Protein AF-A0A511QVM9-F1 (afdb_monomer_lite)

pLDDT: mean 74.2, std 14.85, range [39.94, 96.5]

Sequence (167 aa):
MGILHYIGLKKSSRQLFSGLSLDEAVRLLVSSPHDFSTLIPYLGDVFIPTQKDLEKLISSEQENISRSLADTSEKRRARLKKTPVKPRRSRVYSYVYERSADVITEALLRAKGKCEGCGNNAPFERKTNKPLTLNYIILCRFQRVALTHIDNVLALSPNCHREMHDG

Organism: NCBI:txid1219062

Secondary structure (DSSP, 8-state):
--HHHHTTSSS--SSTTTT--HHHHHHHHHTSSS--TTTHHHHSS--------HHHHHHHHHHHHHHHHHS-HHHHHHHHTTS-SSPPP-----------HHHHHHHHHHHTTB-TTT-PBPSS--TT-TT---SEEEE---SSS-TT-GGGEEEE-HHHHHHHHH-

Radius of gyration: 26.06 Å; chains: 1; bounding box: 69×39×53 Å

Structure (mmCIF, N/CA/C/O backbone):
data_AF-A0A511QVM9-F1
#
_entry.id   AF-A0A511QVM9-F1
#
loop_
_atom_site.group_PDB
_atom_site.id
_atom_site.type_symbol
_atom_site.label_atom_id
_atom_site.label_alt_id
_atom_site.label_comp_id
_atom_site.label_asym_id
_atom_site.label_entity_id
_atom_site.label_seq_id
_atom_site.pdbx_PDB_ins_code
_atom_site.Cartn_x
_atom_site.Cartn_y
_atom_site.Cartn_z
_atom_site.occupancy
_atom_site.B_iso_or_equiv
_atom_site.auth_seq_id
_atom_site.auth_comp_id
_atom_site.auth_asym_id
_atom_site.auth_atom_id
_atom_site.pdbx_PDB_model_num
ATOM 1 N N . MET A 1 1 ? 32.352 9.983 -20.972 1.00 52.94 1 MET A N 1
ATOM 2 C CA . MET A 1 1 ? 33.408 10.001 -19.934 1.00 52.94 1 MET A CA 1
ATOM 3 C C . MET A 1 1 ? 32.760 10.418 -18.622 1.00 52.94 1 MET A C 1
ATOM 5 O O . MET A 1 1 ? 32.273 11.535 -18.554 1.00 52.94 1 MET A O 1
ATOM 9 N N . GLY A 1 2 ? 32.622 9.508 -17.654 1.00 60.62 2 GLY A N 1
ATOM 10 C CA . GLY A 1 2 ? 31.885 9.762 -16.403 1.00 60.62 2 GLY A CA 1
ATOM 11 C C . GLY A 1 2 ? 32.762 10.296 -15.266 1.00 60.62 2 GLY A C 1
ATOM 12 O O . GLY A 1 2 ? 33.986 10.264 -15.364 1.00 60.62 2 GLY A O 1
ATOM 13 N N . ILE A 1 3 ? 32.135 10.727 -14.168 1.00 63.72 3 ILE A N 1
ATOM 14 C CA . ILE A 1 3 ? 32.798 11.330 -12.995 1.00 63.72 3 ILE A CA 1
ATOM 15 C C . ILE A 1 3 ? 33.908 10.454 -12.392 1.00 63.72 3 ILE A C 1
ATOM 17 O O . ILE A 1 3 ? 34.951 10.969 -12.004 1.00 63.72 3 ILE A O 1
ATOM 21 N N . LEU A 1 4 ? 33.734 9.128 -12.414 1.00 59.81 4 LEU A N 1
ATOM 22 C CA . LEU A 1 4 ? 34.731 8.165 -11.932 1.00 59.81 4 LEU A CA 1
ATOM 23 C C . LEU A 1 4 ? 36.051 8.270 -12.708 1.00 59.81 4 LEU A C 1
ATOM 25 O O . LEU A 1 4 ? 37.125 8.267 -12.114 1.00 59.81 4 LEU A O 1
ATOM 29 N N . HIS A 1 5 ? 35.961 8.474 -14.025 1.00 60.03 5 HIS A N 1
ATOM 30 C CA . HIS A 1 5 ? 37.125 8.689 -14.882 1.00 60.03 5 HIS A CA 1
ATOM 31 C C . HIS A 1 5 ? 37.867 9.966 -14.478 1.00 60.03 5 HIS A C 1
ATOM 33 O O . HIS A 1 5 ? 39.095 9.987 -14.460 1.00 60.03 5 HIS A O 1
ATOM 39 N N . TYR A 1 6 ? 37.122 11.022 -14.138 1.00 62.97 6 TYR A N 1
ATOM 40 C CA . TYR A 1 6 ? 37.701 12.302 -13.753 1.00 62.97 6 TYR A CA 1
ATOM 41 C C . TYR A 1 6 ? 38.418 12.215 -12.406 1.00 62.97 6 TYR A C 1
ATOM 43 O O . TYR A 1 6 ? 39.475 12.788 -12.274 1.00 62.97 6 TYR A O 1
ATOM 51 N N . ILE A 1 7 ? 37.946 11.438 -11.432 1.00 66.94 7 ILE A N 1
ATOM 52 C CA . ILE A 1 7 ? 38.656 11.267 -10.144 1.00 66.94 7 ILE A CA 1
ATOM 53 C C . ILE A 1 7 ? 39.758 10.192 -10.173 1.00 66.94 7 ILE A C 1
ATOM 55 O O . ILE A 1 7 ? 40.425 9.946 -9.169 1.00 66.94 7 ILE A O 1
ATOM 59 N N . GLY A 1 8 ? 39.970 9.564 -11.331 1.00 65.69 8 GLY A N 1
ATOM 60 C CA . GLY A 1 8 ? 41.046 8.606 -11.569 1.00 65.69 8 GLY A CA 1
ATOM 61 C C . GLY A 1 8 ? 40.731 7.146 -11.259 1.00 65.69 8 GLY A C 1
ATOM 62 O O . GLY A 1 8 ? 41.629 6.312 -11.329 1.00 65.69 8 GLY A O 1
ATOM 63 N N . LEU A 1 9 ? 39.463 6.820 -11.003 1.00 62.91 9 LEU A N 1
ATOM 64 C CA . LEU A 1 9 ? 38.975 5.452 -10.845 1.00 62.91 9 LEU A CA 1
ATOM 65 C C . LEU A 1 9 ? 38.500 4.938 -12.219 1.00 62.91 9 LEU A C 1
ATOM 67 O O . LEU A 1 9 ? 37.625 5.538 -12.840 1.00 62.91 9 LEU A O 1
ATOM 71 N N . LYS A 1 10 ? 39.052 3.809 -12.692 1.00 57.16 10 LYS A N 1
ATOM 72 C CA . LYS A 1 10 ? 38.778 3.125 -13.989 1.00 57.16 10 LYS A CA 1
ATOM 73 C C . LYS A 1 10 ? 39.661 3.480 -15.206 1.00 57.16 10 LYS A C 1
ATOM 75 O O . LYS A 1 10 ? 39.394 2.964 -16.291 1.00 57.16 10 LYS A O 1
ATOM 80 N N . LYS A 1 11 ? 40.725 4.286 -15.082 1.00 55.56 11 LYS A N 1
ATOM 81 C CA . LYS A 1 11 ? 41.773 4.402 -16.128 1.00 55.56 11 LYS A CA 1
ATOM 82 C C . LYS A 1 11 ? 43.088 4.947 -15.558 1.00 55.56 11 LYS A C 1
ATOM 84 O O . LYS A 1 11 ? 43.065 5.617 -14.531 1.00 55.56 11 LYS A O 1
ATOM 89 N N . SER A 1 12 ? 44.214 4.711 -16.244 1.00 55.72 12 SER A N 1
ATOM 90 C CA . SER A 1 12 ? 45.507 5.335 -15.927 1.00 55.72 12 SER A CA 1
ATOM 91 C C . SER A 1 12 ? 45.393 6.857 -16.068 1.00 55.72 12 SER A C 1
ATOM 93 O O . SER A 1 12 ? 45.441 7.406 -17.170 1.00 55.72 12 SER A O 1
ATOM 95 N N . SER A 1 13 ? 45.181 7.537 -14.953 1.00 60.50 13 SER A N 1
ATOM 96 C CA . SER A 1 13 ? 45.118 8.994 -14.856 1.00 60.50 13 SER A CA 1
ATOM 97 C C . SER A 1 13 ? 46.221 9.454 -13.902 1.00 60.50 13 SER A C 1
ATOM 99 O O . SER A 1 13 ? 46.811 8.626 -13.234 1.00 60.50 13 SER A O 1
ATOM 101 N N . ARG A 1 14 ? 46.538 10.747 -13.811 1.00 56.94 14 ARG A N 1
ATOM 102 C CA . ARG A 1 14 ? 47.433 11.270 -12.751 1.00 56.94 14 ARG A CA 1
ATOM 103 C C . ARG A 1 14 ? 46.647 11.859 -11.574 1.00 56.94 14 ARG A C 1
ATOM 105 O O . ARG A 1 14 ? 47.127 12.763 -10.901 1.00 56.94 14 ARG A O 1
ATOM 112 N N . GLN A 1 15 ? 45.400 11.429 -11.405 1.00 65.50 15 GLN A N 1
ATOM 113 C CA . GLN A 1 15 ? 44.451 12.055 -10.485 1.00 65.50 15 GLN A CA 1
ATOM 114 C C . GLN A 1 15 ? 44.399 11.327 -9.138 1.00 65.50 15 GLN A C 1
ATOM 116 O O . GLN A 1 15 ? 45.086 10.327 -8.943 1.00 65.50 15 GLN A O 1
ATOM 121 N N . LEU A 1 16 ? 43.606 11.864 -8.209 1.00 69.81 16 LEU A N 1
ATOM 122 C CA . LEU A 1 16 ? 43.659 11.578 -6.770 1.00 69.81 16 LEU A CA 1
ATOM 123 C C . LEU A 1 16 ? 43.673 10.082 -6.406 1.00 69.81 16 LEU A C 1
ATOM 125 O O . LEU A 1 16 ? 44.393 9.696 -5.493 1.00 69.81 16 LEU A O 1
ATOM 129 N N . PHE A 1 17 ? 42.922 9.244 -7.129 1.00 74.25 17 PHE A N 1
ATOM 130 C CA . PHE A 1 17 ? 42.842 7.797 -6.881 1.00 74.25 17 PHE A CA 1
ATOM 131 C C . PHE A 1 17 ? 43.513 6.944 -7.966 1.00 74.25 17 PHE A C 1
ATOM 133 O O . PHE A 1 17 ? 43.160 5.784 -8.174 1.00 74.25 17 PHE A O 1
ATOM 140 N N . SER A 1 18 ? 44.472 7.516 -8.693 1.00 73.75 18 SER A N 1
ATOM 141 C CA . SER A 1 18 ? 45.207 6.801 -9.732 1.00 73.75 18 SER A CA 1
ATOM 142 C C . SER A 1 18 ? 45.898 5.549 -9.191 1.00 73.75 18 SER A C 1
ATOM 144 O O . SER A 1 18 ? 46.686 5.624 -8.253 1.00 73.75 18 SER A O 1
ATOM 146 N N . GLY A 1 19 ? 45.685 4.418 -9.865 1.00 72.25 19 GLY A N 1
ATOM 147 C CA . GLY A 1 19 ? 46.344 3.150 -9.539 1.00 72.25 19 GLY A CA 1
ATOM 148 C C . GLY A 1 19 ? 45.739 2.422 -8.339 1.00 72.25 19 GLY A C 1
ATOM 149 O O . GLY A 1 19 ? 46.177 1.317 -8.043 1.00 72.25 19 GLY A O 1
ATOM 150 N N . LEU A 1 20 ? 44.726 3.004 -7.694 1.00 75.19 20 LEU A N 1
ATOM 151 C CA . LEU A 1 20 ? 43.980 2.375 -6.614 1.00 75.19 20 LEU A CA 1
ATOM 152 C C . LEU A 1 20 ? 42.730 1.683 -7.157 1.00 75.19 20 LEU A C 1
ATOM 154 O O . LEU A 1 20 ? 42.050 2.180 -8.062 1.00 75.19 20 LEU A O 1
ATOM 158 N N . SER A 1 21 ? 42.409 0.536 -6.573 1.00 74.62 21 SER A N 1
ATOM 159 C CA . SER A 1 21 ? 41.105 -0.097 -6.731 1.00 74.62 21 SER A CA 1
ATOM 160 C C . SER A 1 21 ? 40.007 0.721 -6.038 1.00 74.62 21 SER A C 1
ATOM 162 O O . SER A 1 21 ? 40.262 1.570 -5.179 1.00 74.62 21 SER A O 1
ATOM 164 N N . LEU A 1 22 ? 38.752 0.456 -6.412 1.00 71.94 22 LEU A N 1
ATOM 165 C CA . LEU A 1 22 ? 37.578 1.110 -5.827 1.00 71.94 22 LEU A CA 1
ATOM 166 C C . LEU A 1 22 ? 37.529 0.927 -4.300 1.00 71.94 22 LEU A C 1
ATOM 168 O O . LEU A 1 22 ? 37.290 1.881 -3.563 1.00 71.94 22 LEU A O 1
ATOM 172 N N . ASP A 1 23 ? 37.817 -0.289 -3.835 1.00 71.12 23 ASP A N 1
ATOM 173 C CA . ASP A 1 23 ? 37.799 -0.642 -2.416 1.00 71.12 23 ASP A CA 1
ATOM 174 C C . ASP A 1 23 ? 38.920 0.054 -1.636 1.00 71.12 23 ASP A C 1
ATOM 176 O O . ASP A 1 23 ? 38.709 0.502 -0.508 1.00 71.12 23 ASP A O 1
ATOM 180 N N . GLU A 1 24 ? 40.105 0.199 -2.232 1.00 76.38 24 GLU A N 1
ATOM 181 C CA . GLU A 1 24 ? 41.220 0.938 -1.629 1.00 76.38 24 GLU A CA 1
ATOM 182 C C . GLU A 1 24 ? 40.908 2.433 -1.515 1.00 76.38 24 GLU A C 1
ATOM 184 O O . GLU A 1 24 ? 41.164 3.040 -0.473 1.00 76.38 24 GLU A O 1
ATOM 189 N N . ALA A 1 25 ? 40.285 3.019 -2.540 1.00 78.69 25 ALA A N 1
ATOM 190 C CA . ALA A 1 25 ? 39.848 4.411 -2.507 1.00 78.69 25 ALA A CA 1
ATOM 191 C C . ALA A 1 25 ? 38.773 4.656 -1.433 1.00 78.69 25 ALA A C 1
ATOM 193 O O . ALA A 1 25 ? 38.851 5.641 -0.696 1.00 78.69 25 ALA A O 1
ATOM 194 N N . VAL A 1 26 ? 37.807 3.740 -1.282 1.00 78.50 26 VAL A N 1
ATOM 195 C CA . VAL A 1 26 ? 36.791 3.812 -0.218 1.00 78.50 26 VAL A CA 1
ATOM 196 C C . VAL A 1 26 ? 37.434 3.704 1.166 1.00 78.50 26 VAL A C 1
ATOM 198 O O . VAL A 1 26 ? 37.115 4.505 2.044 1.00 78.50 26 VAL A O 1
ATOM 201 N N . ARG A 1 27 ? 38.374 2.772 1.369 1.00 78.00 27 ARG A N 1
ATOM 202 C CA . ARG A 1 27 ? 39.087 2.627 2.651 1.00 78.00 27 ARG A CA 1
ATOM 203 C C . ARG A 1 27 ? 39.844 3.896 3.034 1.00 78.00 27 ARG A C 1
ATOM 205 O O . ARG A 1 27 ? 39.742 4.322 4.181 1.00 78.00 27 ARG A O 1
ATOM 212 N N . LEU A 1 28 ? 40.537 4.526 2.083 1.00 82.00 28 LEU A N 1
ATOM 213 C CA . LEU A 1 28 ? 41.259 5.779 2.322 1.00 82.00 28 LEU A CA 1
ATOM 214 C C . LEU A 1 28 ? 40.326 6.912 2.754 1.00 82.00 28 LEU A C 1
ATOM 216 O O . LEU A 1 28 ? 40.630 7.624 3.711 1.00 82.00 28 LEU A O 1
ATOM 220 N N . LEU A 1 29 ? 39.175 7.048 2.093 1.00 80.75 29 LEU A N 1
ATOM 221 C CA . LEU A 1 29 ? 38.176 8.061 2.431 1.00 80.75 29 LEU A CA 1
ATOM 222 C C . LEU A 1 29 ? 37.546 7.828 3.806 1.00 80.75 29 LEU A C 1
ATOM 224 O O . LEU A 1 29 ? 37.346 8.789 4.542 1.00 80.75 29 LEU A O 1
ATOM 228 N N . VAL A 1 30 ? 37.282 6.571 4.174 1.00 77.50 30 VAL A N 1
ATOM 229 C CA . VAL A 1 30 ? 36.780 6.204 5.510 1.00 77.50 30 VAL A CA 1
ATOM 230 C C . VAL A 1 30 ? 37.816 6.498 6.598 1.00 77.50 30 VAL A C 1
ATOM 232 O O . VAL A 1 30 ? 37.452 6.933 7.685 1.00 77.50 30 VAL A O 1
ATOM 235 N N . SER A 1 31 ? 39.103 6.279 6.315 1.00 77.44 31 SER A N 1
ATOM 236 C CA . SER A 1 31 ? 40.201 6.542 7.258 1.00 77.44 31 SER A CA 1
ATOM 237 C C . SER A 1 31 ? 40.651 8.006 7.317 1.00 77.44 31 SER A C 1
ATOM 239 O O . SER A 1 31 ? 41.573 8.335 8.063 1.00 77.44 31 SER A O 1
ATOM 241 N N . SER A 1 32 ? 40.050 8.883 6.510 1.00 79.75 32 SER A N 1
ATOM 242 C CA . SER A 1 32 ? 40.439 10.287 6.450 1.00 79.75 32 SER A CA 1
ATOM 243 C C . SER A 1 32 ? 40.021 11.035 7.723 1.00 79.75 32 SER A C 1
ATOM 245 O O . SER A 1 32 ? 38.941 10.782 8.252 1.00 79.75 32 SER A O 1
ATOM 247 N N . PRO A 1 33 ? 40.814 12.015 8.195 1.00 76.75 33 PRO A N 1
ATOM 248 C CA . PRO A 1 33 ? 40.383 12.917 9.265 1.00 76.75 33 PRO A CA 1
ATOM 249 C C . PRO A 1 33 ? 39.232 13.854 8.847 1.00 76.75 33 PRO A C 1
ATOM 251 O O . PRO A 1 33 ? 38.667 14.541 9.696 1.00 76.75 33 PRO A O 1
ATOM 254 N N . HIS A 1 34 ? 38.893 13.914 7.554 1.00 75.81 34 HIS A N 1
ATOM 255 C CA . HIS A 1 34 ? 37.782 14.703 7.024 1.00 75.81 34 HIS A CA 1
ATOM 256 C C . HIS A 1 34 ? 36.535 13.836 6.790 1.00 75.81 34 HIS A C 1
ATOM 258 O O . HIS A 1 34 ? 36.636 12.679 6.387 1.00 75.81 34 HIS A O 1
ATOM 264 N N . ASP A 1 35 ? 35.347 14.407 7.012 1.00 75.75 35 ASP A N 1
ATOM 265 C CA . ASP A 1 35 ? 34.078 13.691 6.850 1.00 75.75 35 ASP A CA 1
ATOM 266 C C . ASP A 1 35 ? 33.683 13.554 5.370 1.00 75.75 35 ASP A C 1
ATOM 268 O O . ASP A 1 35 ? 33.200 14.493 4.735 1.00 75.75 35 ASP A O 1
ATOM 272 N N . PHE A 1 36 ? 33.859 12.345 4.836 1.00 75.94 36 PHE A N 1
ATOM 273 C CA . PHE A 1 36 ? 33.435 11.958 3.489 1.00 75.94 36 PHE A CA 1
ATOM 274 C C . PHE A 1 36 ? 32.246 10.988 3.481 1.00 75.94 36 PHE A C 1
ATOM 276 O O . PHE A 1 36 ? 31.962 10.359 2.457 1.00 75.94 36 PHE A O 1
ATOM 283 N N . SER A 1 37 ? 31.512 10.880 4.593 1.00 68.62 37 SER A N 1
ATOM 284 C CA . SER A 1 37 ? 30.369 9.965 4.751 1.00 68.62 37 SER A CA 1
ATOM 285 C C . SER A 1 37 ? 29.280 10.139 3.686 1.00 68.62 37 SER A C 1
ATOM 287 O O . SER A 1 37 ? 28.592 9.181 3.334 1.00 68.62 37 SER A O 1
ATOM 289 N N . THR A 1 38 ? 29.148 11.341 3.123 1.00 66.06 38 THR A N 1
ATOM 290 C CA . THR A 1 38 ? 28.190 11.655 2.052 1.00 66.06 38 THR A CA 1
ATOM 291 C C . THR A 1 38 ? 28.662 11.241 0.657 1.00 66.06 38 THR A C 1
ATOM 293 O O . THR A 1 38 ? 27.821 11.047 -0.218 1.00 66.06 38 THR A O 1
ATOM 296 N N . LEU A 1 39 ? 29.973 11.080 0.439 1.00 68.25 39 LEU A N 1
ATOM 297 C CA . LEU A 1 39 ? 30.567 10.732 -0.860 1.00 68.25 39 LEU A CA 1
ATOM 298 C C . LEU A 1 39 ? 30.797 9.228 -1.028 1.00 68.25 39 LEU A C 1
ATOM 300 O O . LEU A 1 39 ? 30.616 8.703 -2.124 1.00 68.25 39 LEU A O 1
ATOM 304 N N . ILE A 1 40 ? 31.149 8.526 0.051 1.00 68.12 40 ILE A N 1
ATOM 305 C CA . ILE A 1 40 ? 31.428 7.079 0.052 1.00 68.12 40 ILE A CA 1
ATOM 306 C C . ILE A 1 40 ? 30.308 6.234 -0.603 1.00 68.12 40 ILE A C 1
ATOM 308 O O . ILE A 1 40 ? 30.644 5.365 -1.413 1.00 68.12 40 ILE A O 1
ATOM 312 N N . PRO A 1 41 ? 29.002 6.503 -0.377 1.00 65.94 41 PRO A N 1
ATOM 313 C CA . PRO A 1 41 ? 27.910 5.746 -1.001 1.00 65.94 41 PRO A CA 1
ATOM 314 C C . PRO A 1 41 ? 27.835 5.855 -2.530 1.00 65.94 41 PRO A C 1
ATOM 316 O O . PRO A 1 41 ? 27.138 5.066 -3.158 1.00 65.94 41 PRO A O 1
ATOM 319 N N . TYR A 1 42 ? 28.506 6.845 -3.125 1.00 66.25 42 TYR A N 1
ATOM 320 C CA . TYR A 1 42 ? 28.542 7.062 -4.575 1.00 66.25 42 TYR A CA 1
ATOM 321 C C . TYR A 1 42 ? 29.814 6.510 -5.231 1.00 66.25 42 TYR A C 1
ATOM 323 O O . TYR A 1 42 ? 29.919 6.514 -6.458 1.00 66.25 42 TYR A O 1
ATOM 331 N N . LEU A 1 43 ? 30.794 6.081 -4.428 1.00 68.19 43 LEU A N 1
ATOM 332 C CA . LEU A 1 43 ? 32.091 5.599 -4.902 1.00 68.19 43 LEU A CA 1
ATOM 333 C C . LEU A 1 43 ? 32.187 4.079 -4.913 1.00 68.19 43 LEU A C 1
ATOM 335 O O . LEU A 1 43 ? 32.885 3.548 -5.764 1.00 68.19 43 LEU A O 1
ATOM 339 N N . GLY A 1 44 ? 31.491 3.380 -4.019 1.00 56.72 44 GL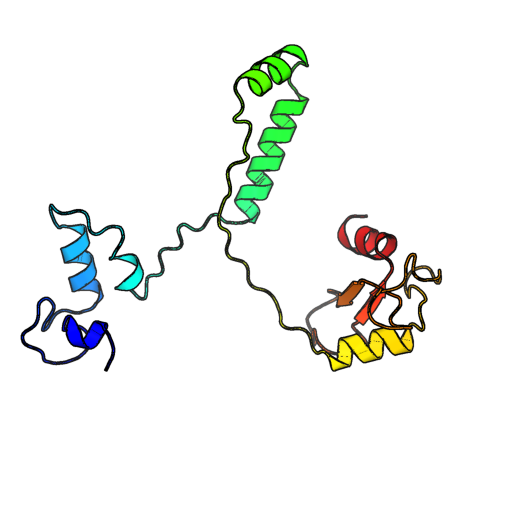Y A N 1
ATOM 340 C CA . GLY A 1 44 ? 31.393 1.925 -4.045 1.00 56.72 44 GLY A CA 1
ATOM 341 C C . GLY A 1 44 ? 30.118 1.461 -4.745 1.00 56.72 44 GLY A C 1
ATOM 342 O O . GLY A 1 44 ? 29.043 1.965 -4.441 1.00 56.72 44 GLY A O 1
ATOM 343 N N . ASP A 1 45 ? 30.199 0.406 -5.561 1.00 51.03 45 ASP A N 1
ATOM 344 C CA . ASP A 1 45 ? 29.029 -0.453 -5.843 1.00 51.03 45 ASP A CA 1
ATOM 345 C C . ASP A 1 45 ? 28.503 -1.141 -4.561 1.00 51.03 45 ASP A C 1
ATOM 347 O O . ASP A 1 45 ? 27.469 -1.807 -4.566 1.00 51.03 45 ASP A O 1
ATOM 351 N N . VAL A 1 46 ? 29.162 -0.920 -3.418 1.00 46.56 46 VAL A N 1
ATOM 352 C CA . VAL A 1 46 ? 28.552 -1.051 -2.098 1.00 46.56 46 VAL A CA 1
ATOM 353 C C . VAL A 1 46 ? 27.613 0.138 -1.882 1.00 46.56 46 VAL A C 1
ATOM 355 O O . VAL A 1 46 ? 27.895 1.079 -1.138 1.00 46.56 46 VAL A O 1
ATOM 358 N N . PHE A 1 47 ? 26.447 0.059 -2.522 1.00 44.53 47 PHE A N 1
ATOM 359 C CA . PHE A 1 47 ? 25.227 0.631 -1.978 1.00 44.53 47 PHE A CA 1
ATOM 360 C C . PHE A 1 47 ? 25.169 0.146 -0.525 1.00 44.53 47 PHE A C 1
ATOM 362 O O . PHE A 1 47 ? 24.913 -1.027 -0.268 1.00 44.53 47 PHE A O 1
ATOM 369 N N . ILE A 1 48 ? 25.503 1.013 0.431 1.00 44.94 48 ILE A N 1
ATOM 370 C CA . ILE A 1 48 ? 25.092 0.829 1.817 1.00 44.94 48 ILE A CA 1
ATOM 371 C C . ILE A 1 48 ? 23.718 1.484 1.844 1.00 44.94 48 ILE A C 1
ATOM 373 O O . ILE A 1 48 ? 23.631 2.694 2.096 1.00 44.94 48 ILE A O 1
ATOM 377 N N . PRO A 1 49 ? 22.622 0.766 1.526 1.00 45.03 49 PRO A N 1
ATOM 378 C CA . PRO A 1 49 ? 21.341 1.301 1.886 1.00 45.03 49 PRO A CA 1
ATOM 379 C C . PRO A 1 49 ? 21.430 1.480 3.391 1.00 45.03 49 PRO A C 1
ATOM 381 O O . PRO A 1 49 ? 21.687 0.545 4.148 1.00 45.03 49 PRO A O 1
ATOM 384 N N . THR A 1 50 ? 21.192 2.696 3.847 1.00 48.38 50 THR A N 1
ATOM 385 C CA . THR A 1 50 ? 20.603 2.895 5.162 1.00 48.38 50 THR A CA 1
ATOM 386 C C . THR A 1 50 ? 19.220 2.230 5.106 1.00 48.38 50 THR A C 1
ATOM 388 O O . THR A 1 50 ? 18.190 2.876 4.934 1.00 48.38 50 THR A O 1
ATOM 391 N N . GLN A 1 51 ? 19.208 0.893 5.097 1.00 53.69 51 GLN A N 1
ATOM 392 C CA . GLN A 1 51 ? 18.061 0.066 4.771 1.00 53.69 51 GLN A CA 1
ATOM 393 C C . GLN A 1 51 ? 17.213 -0.017 6.019 1.00 53.69 51 GLN A C 1
ATOM 395 O O . GLN A 1 51 ? 17.436 -0.842 6.904 1.00 53.69 51 GLN A O 1
ATOM 400 N N . LYS A 1 52 ? 16.216 0.855 6.108 1.00 56.62 52 LYS A N 1
ATOM 401 C CA . LYS A 1 52 ? 15.066 0.518 6.928 1.00 56.62 52 LYS A CA 1
ATOM 402 C C . LYS A 1 52 ? 14.270 -0.535 6.175 1.00 56.62 52 LYS A C 1
ATOM 404 O O 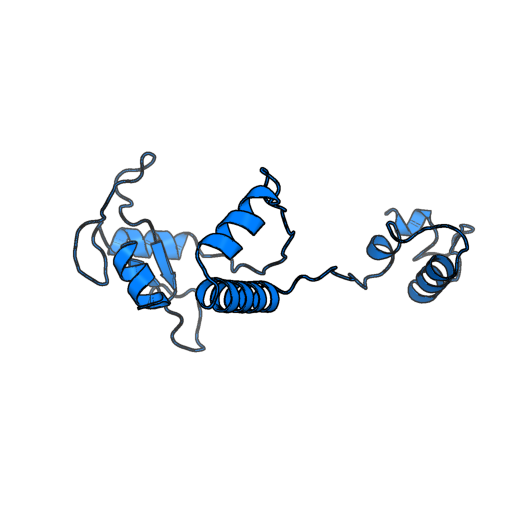. LYS A 1 52 ? 13.577 -0.236 5.208 1.00 56.62 52 LYS A O 1
ATOM 409 N N . ASP A 1 53 ? 14.456 -1.765 6.617 1.00 71.31 53 ASP A N 1
ATOM 410 C CA . ASP A 1 53 ? 13.663 -2.918 6.231 1.00 71.31 53 ASP A CA 1
ATOM 411 C C . ASP A 1 53 ? 12.190 -2.677 6.603 1.00 71.31 53 ASP A C 1
ATOM 413 O O . ASP A 1 53 ? 11.878 -2.340 7.753 1.00 71.31 53 ASP A O 1
ATOM 417 N N . LEU A 1 54 ? 11.299 -2.778 5.613 1.00 77.44 54 LEU A N 1
ATOM 418 C CA . LEU A 1 54 ? 9.876 -2.498 5.786 1.00 77.44 54 LEU A CA 1
ATOM 419 C C . LEU A 1 54 ? 9.243 -3.472 6.786 1.00 77.44 54 LEU A C 1
ATOM 421 O O . LEU A 1 54 ? 8.421 -3.054 7.598 1.00 77.44 54 LEU A O 1
ATOM 425 N N . GLU A 1 55 ? 9.680 -4.732 6.795 1.00 79.94 55 GLU A N 1
ATOM 426 C CA . GLU A 1 55 ? 9.179 -5.743 7.730 1.00 79.94 55 GLU A CA 1
ATOM 427 C C . GLU A 1 55 ? 9.539 -5.382 9.174 1.00 79.94 55 GLU A C 1
ATOM 429 O O . GLU A 1 55 ? 8.693 -5.424 10.070 1.00 79.94 55 GLU A O 1
ATOM 434 N N . LYS A 1 56 ? 10.774 -4.918 9.401 1.00 82.12 56 LYS A N 1
ATOM 435 C CA . LYS A 1 56 ? 11.216 -4.453 10.725 1.00 82.12 56 LYS A CA 1
ATOM 436 C C . LYS A 1 56 ? 10.458 -3.212 11.180 1.00 82.12 56 LYS A C 1
ATOM 438 O O . LYS A 1 56 ? 10.145 -3.094 12.362 1.00 82.12 56 LYS A O 1
ATOM 443 N N . LEU A 1 57 ? 10.153 -2.291 10.263 1.00 84.62 57 LEU A N 1
ATOM 444 C CA . LEU A 1 57 ? 9.336 -1.118 10.579 1.00 84.62 57 LEU A CA 1
ATOM 445 C C . LEU A 1 57 ? 7.937 -1.531 11.041 1.00 84.62 57 LEU A C 1
ATOM 447 O O . LEU A 1 57 ? 7.519 -1.095 12.113 1.00 84.62 57 LEU A O 1
ATOM 451 N N . ILE A 1 58 ? 7.270 -2.410 10.288 1.00 87.56 58 ILE A N 1
ATOM 452 C CA . ILE A 1 58 ? 5.934 -2.925 10.619 1.00 87.56 58 ILE A CA 1
ATOM 453 C C . ILE A 1 58 ? 5.951 -3.645 11.973 1.00 87.56 58 ILE A C 1
ATOM 455 O O . ILE A 1 58 ? 5.133 -3.349 12.841 1.00 87.56 58 ILE A O 1
ATOM 459 N N . SER A 1 59 ? 6.917 -4.539 12.194 1.00 88.62 59 SER A N 1
ATOM 460 C CA . SER A 1 59 ? 7.053 -5.268 13.459 1.00 88.62 59 SER A CA 1
ATOM 461 C C . SER A 1 59 ? 7.277 -4.323 14.647 1.00 88.62 59 SER A C 1
ATOM 463 O O . SER A 1 59 ? 6.609 -4.439 15.676 1.00 88.62 59 SER A O 1
ATOM 465 N N . SER A 1 60 ? 8.148 -3.320 14.493 1.00 90.12 60 SER A N 1
ATOM 466 C CA . SER A 1 60 ? 8.387 -2.327 15.546 1.00 90.12 60 SER A CA 1
ATOM 467 C C . SER A 1 60 ? 7.152 -1.469 15.843 1.00 90.12 60 SER A C 1
ATOM 469 O O . SER A 1 60 ? 6.914 -1.086 16.988 1.00 90.12 60 SER A O 1
ATOM 471 N N . GLU A 1 61 ? 6.346 -1.160 14.827 1.00 91.31 61 GLU A N 1
ATOM 472 C CA . GLU A 1 61 ? 5.093 -0.430 14.993 1.00 91.31 61 GLU A CA 1
ATOM 473 C C . GLU A 1 61 ? 4.071 -1.265 15.768 1.00 91.31 61 GLU A C 1
ATOM 475 O O . GLU A 1 61 ? 3.512 -0.774 16.748 1.00 91.31 61 GLU A O 1
ATOM 480 N N . GLN A 1 62 ? 3.891 -2.537 15.405 1.00 94.25 62 GLN A N 1
ATOM 481 C CA . GLN A 1 62 ? 3.005 -3.467 16.112 1.00 94.25 62 GLN A CA 1
ATOM 482 C C . GLN A 1 62 ? 3.386 -3.614 17.590 1.00 94.25 62 GLN A C 1
ATOM 484 O O . GLN A 1 62 ? 2.516 -3.568 18.461 1.00 94.25 62 GLN A O 1
ATOM 489 N N . GLU A 1 63 ? 4.682 -3.717 17.894 1.00 95.12 63 GLU A N 1
ATOM 490 C CA . GLU A 1 63 ? 5.169 -3.775 19.274 1.00 95.12 63 GLU A CA 1
ATOM 491 C C . GLU A 1 63 ? 4.895 -2.468 20.042 1.00 95.12 63 GLU A C 1
ATOM 493 O O . GLU A 1 63 ? 4.497 -2.471 21.208 1.00 95.12 63 GLU A O 1
ATOM 498 N N . ASN A 1 64 ? 5.057 -1.314 19.396 1.00 93.44 64 ASN A N 1
ATOM 499 C CA . ASN A 1 64 ? 4.735 -0.033 20.022 1.00 93.44 64 ASN A CA 1
ATOM 500 C C . ASN A 1 64 ? 3.227 0.133 20.257 1.00 93.44 64 ASN A C 1
ATOM 502 O O . ASN A 1 64 ? 2.825 0.696 21.280 1.00 93.44 64 ASN A O 1
ATOM 506 N N . ILE A 1 65 ? 2.391 -0.373 19.346 1.00 94.88 65 ILE A N 1
ATOM 507 C CA . ILE A 1 65 ? 0.935 -0.394 19.503 1.00 94.88 65 ILE A CA 1
ATOM 508 C C . ILE A 1 65 ? 0.544 -1.289 20.679 1.00 94.88 65 ILE A C 1
ATOM 510 O O . ILE A 1 65 ? -0.215 -0.838 21.535 1.00 94.88 65 ILE A O 1
ATOM 514 N N . SER A 1 66 ? 1.085 -2.507 20.778 1.00 95.88 66 SER A N 1
ATOM 515 C CA . SER A 1 66 ? 0.755 -3.434 21.869 1.00 95.88 66 SER A CA 1
ATOM 516 C C . SER A 1 66 ? 1.132 -2.861 23.240 1.00 95.88 66 SER A C 1
ATOM 518 O O . SER A 1 66 ? 0.305 -2.850 24.154 1.00 95.88 66 SER A O 1
ATOM 520 N N . ARG A 1 67 ? 2.321 -2.254 23.364 1.00 94.81 67 ARG A N 1
ATOM 521 C CA . ARG A 1 67 ? 2.729 -1.514 24.572 1.00 94.81 67 ARG A CA 1
ATOM 522 C C . ARG A 1 67 ? 1.787 -0.349 24.881 1.00 94.81 67 ARG A C 1
ATOM 524 O O . ARG A 1 67 ? 1.435 -0.122 26.034 1.00 94.81 67 ARG A O 1
ATOM 531 N N . SER A 1 68 ? 1.368 0.397 23.860 1.00 95.38 68 SER A N 1
ATOM 532 C CA . SER A 1 68 ? 0.446 1.525 24.024 1.00 95.38 68 SER A CA 1
ATOM 533 C C . SER A 1 68 ? -0.950 1.075 24.468 1.00 95.38 68 SER A C 1
ATOM 535 O O . SER A 1 68 ? -1.578 1.769 25.269 1.00 95.38 68 SER A O 1
ATOM 537 N N . LEU A 1 69 ? -1.430 -0.077 23.989 1.00 95.69 69 LEU A N 1
ATOM 538 C CA . LEU A 1 69 ? -2.710 -0.670 24.389 1.00 95.69 69 LEU A CA 1
ATOM 539 C C . LEU A 1 69 ? -2.701 -1.129 25.851 1.00 95.69 69 LEU A C 1
ATOM 541 O O . LEU A 1 69 ? -3.686 -0.904 26.549 1.00 95.69 69 LEU A O 1
ATOM 545 N N . ALA A 1 70 ? -1.587 -1.695 26.324 1.00 96.31 70 ALA A N 1
ATOM 546 C CA . ALA A 1 70 ? -1.414 -2.115 27.718 1.00 96.31 70 ALA A CA 1
ATOM 547 C C . ALA A 1 70 ? -1.316 -0.942 28.719 1.00 96.31 70 ALA A C 1
ATOM 549 O O . ALA A 1 70 ? -1.420 -1.136 29.929 1.00 96.31 70 ALA A O 1
ATOM 550 N N . ASP A 1 71 ? -1.103 0.281 28.232 1.00 95.75 71 ASP A N 1
ATOM 551 C CA . ASP A 1 71 ? -0.976 1.481 29.057 1.00 95.75 71 ASP A CA 1
ATOM 552 C C . ASP A 1 71 ? -2.331 2.104 29.444 1.00 95.75 71 ASP A C 1
ATOM 554 O O . ASP A 1 71 ? -3.383 1.820 28.865 1.00 95.75 71 ASP A O 1
ATOM 558 N N . THR A 1 72 ? -2.309 3.052 30.388 1.00 96.50 72 THR A N 1
ATOM 559 C CA . THR A 1 72 ? -3.500 3.844 30.735 1.00 96.50 72 THR A CA 1
ATOM 560 C C . THR A 1 72 ? -3.712 5.029 29.788 1.00 96.50 72 THR A C 1
ATOM 562 O O . THR A 1 72 ? -2.797 5.507 29.104 1.00 96.50 72 THR A O 1
ATOM 565 N N . SER A 1 73 ? -4.943 5.545 29.765 1.00 96.00 73 SER A N 1
ATOM 566 C CA . SER A 1 73 ? -5.323 6.708 28.954 1.00 96.00 73 SER A CA 1
ATOM 567 C C . SER A 1 73 ? -4.511 7.955 29.321 1.00 96.00 73 SER A C 1
ATOM 569 O O . SER A 1 73 ? -4.055 8.689 28.443 1.00 96.00 73 SER A O 1
ATOM 571 N N . GLU A 1 74 ? -4.257 8.169 30.612 1.00 95.94 74 GLU A N 1
ATOM 572 C CA . GLU A 1 74 ? -3.521 9.317 31.146 1.00 95.94 74 GLU A CA 1
ATOM 573 C C . GLU A 1 74 ? -2.069 9.303 30.662 1.00 95.94 74 GLU A C 1
ATOM 575 O O . GLU A 1 74 ? -1.569 10.314 30.158 1.00 95.94 74 GLU A O 1
ATOM 580 N N . LYS A 1 75 ? -1.409 8.137 30.732 1.00 95.25 75 LYS A N 1
ATOM 581 C CA . LYS A 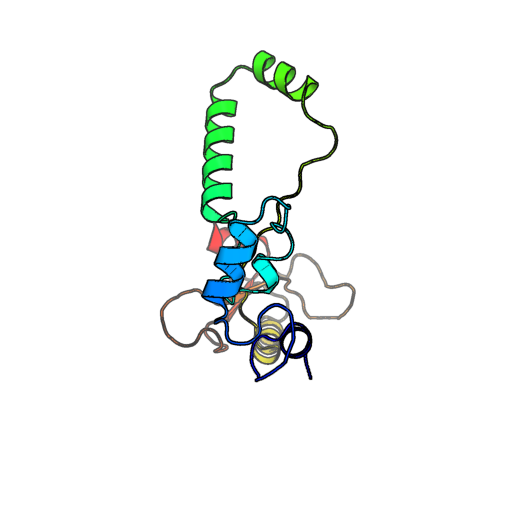1 75 ? -0.031 7.952 30.255 1.00 95.25 75 LYS A CA 1
ATOM 582 C C . LYS A 1 75 ? 0.082 8.205 28.752 1.00 95.25 75 LYS A C 1
ATOM 584 O O . LYS A 1 75 ? 0.990 8.920 28.320 1.00 95.25 75 LYS A O 1
ATOM 589 N N . ARG A 1 76 ? -0.861 7.693 27.950 1.00 95.69 76 ARG A N 1
ATOM 590 C CA . ARG A 1 76 ? -0.915 7.973 26.504 1.00 95.69 76 ARG A CA 1
ATOM 591 C C . ARG A 1 76 ? -1.081 9.468 26.222 1.00 95.69 76 ARG A C 1
ATOM 593 O O . ARG A 1 76 ? -0.307 10.030 25.449 1.00 95.69 76 ARG A O 1
ATOM 600 N N . ARG A 1 77 ? -2.030 10.140 26.886 1.00 94.88 77 ARG A N 1
ATOM 601 C CA . ARG A 1 77 ? -2.275 11.588 26.726 1.00 94.88 77 ARG A CA 1
ATOM 602 C C . ARG A 1 77 ? -1.054 12.429 27.100 1.00 94.88 77 ARG A C 1
ATOM 604 O O . ARG A 1 77 ? -0.759 13.407 26.416 1.00 94.88 77 ARG A O 1
ATOM 611 N N . ALA A 1 78 ? -0.311 12.040 28.135 1.00 95.06 78 ALA A N 1
ATOM 612 C CA . ALA A 1 78 ? 0.930 12.713 28.511 1.00 95.06 78 ALA A CA 1
ATOM 613 C C . ALA A 1 78 ? 2.011 12.617 27.415 1.00 95.06 78 ALA A C 1
ATOM 615 O O . ALA A 1 78 ? 2.700 13.605 27.158 1.00 95.06 78 ALA A O 1
ATOM 616 N N . ARG A 1 79 ? 2.134 11.471 26.725 1.00 93.00 79 ARG A N 1
ATOM 617 C CA . ARG A 1 79 ? 3.052 11.314 25.578 1.00 93.00 79 ARG A CA 1
ATOM 618 C C . ARG A 1 79 ? 2.623 12.148 24.370 1.00 93.00 79 ARG A C 1
ATOM 620 O O . ARG A 1 79 ? 3.471 12.777 23.738 1.00 93.00 79 ARG A O 1
ATOM 627 N N . LEU A 1 80 ? 1.319 12.220 24.089 1.00 92.25 80 LEU A N 1
ATOM 628 C CA . LEU A 1 80 ? 0.782 13.020 22.980 1.00 92.25 80 LEU A CA 1
ATOM 629 C C . LEU A 1 80 ? 1.133 14.508 23.113 1.00 92.25 80 LEU A C 1
ATOM 631 O O . LEU A 1 80 ? 1.526 15.122 22.128 1.00 92.25 80 LEU A O 1
ATOM 635 N N . LYS A 1 81 ? 1.113 15.068 24.333 1.00 93.50 81 LYS A N 1
ATOM 636 C CA . LYS A 1 81 ? 1.529 16.465 24.585 1.00 93.50 81 LYS A CA 1
ATOM 637 C C . LYS A 1 81 ? 2.987 16.756 24.203 1.00 93.50 81 LYS A C 1
ATOM 639 O O . LYS A 1 81 ? 3.321 17.901 23.930 1.00 93.50 81 LYS A O 1
ATOM 644 N N . LYS A 1 82 ? 3.855 15.737 24.204 1.00 90.94 82 LYS A N 1
ATOM 645 C CA . LYS A 1 82 ? 5.283 15.844 23.853 1.00 90.94 82 LYS A CA 1
ATOM 646 C C . LYS A 1 82 ? 5.572 15.451 22.400 1.00 90.94 82 LYS A C 1
ATOM 648 O O . LYS A 1 82 ? 6.727 15.460 21.982 1.00 90.94 82 LYS A O 1
ATOM 653 N N . THR A 1 83 ? 4.552 15.047 21.644 1.00 87.75 83 THR A N 1
ATOM 654 C CA . THR A 1 83 ? 4.724 14.534 20.283 1.00 87.75 83 THR A CA 1
ATOM 655 C C . THR A 1 83 ? 4.830 15.697 19.295 1.00 87.75 83 THR A C 1
ATOM 657 O O . THR A 1 83 ? 4.048 16.645 19.388 1.00 87.75 83 THR A O 1
ATOM 660 N N . PRO A 1 84 ? 5.777 15.662 18.341 1.00 87.25 84 PRO A N 1
ATOM 661 C CA . PRO A 1 84 ? 5.863 16.688 17.312 1.00 87.25 84 PRO A CA 1
ATOM 662 C C . PRO A 1 84 ? 4.582 16.722 16.469 1.00 87.25 84 PRO A C 1
ATOM 664 O O . PRO A 1 84 ? 4.063 15.683 16.072 1.00 87.25 84 PRO A O 1
ATOM 667 N N . VAL A 1 85 ? 4.114 17.930 16.143 1.00 87.12 85 VAL A N 1
ATOM 668 C CA . VAL A 1 85 ? 2.899 18.148 15.331 1.00 87.12 85 VAL A CA 1
ATOM 669 C C . VAL A 1 85 ? 3.046 17.571 13.918 1.00 87.12 85 VAL A C 1
ATOM 671 O O . VAL A 1 85 ? 2.070 17.138 13.312 1.00 87.12 85 VAL A O 1
ATOM 674 N N . LYS A 1 86 ? 4.272 17.551 13.379 1.00 88.31 86 LYS A N 1
ATOM 675 C CA . LYS A 1 86 ? 4.567 16.988 12.057 1.00 88.31 86 LYS A CA 1
ATOM 676 C C . LYS A 1 86 ? 5.148 15.575 12.194 1.00 88.31 86 LYS A C 1
ATOM 678 O O . LYS A 1 86 ? 6.140 15.408 12.911 1.00 88.31 86 LYS A O 1
ATOM 683 N N . PRO A 1 87 ? 4.598 14.574 11.483 1.00 86.50 87 PRO A N 1
ATOM 684 C CA . PRO A 1 87 ? 5.123 13.217 11.522 1.00 86.50 87 PRO A CA 1
ATOM 685 C C . PRO A 1 87 ? 6.515 13.151 10.887 1.00 86.50 87 PRO A C 1
ATOM 687 O O . PRO A 1 87 ? 6.819 13.845 9.911 1.00 86.50 87 PRO A O 1
ATOM 690 N N . ARG A 1 88 ? 7.365 12.278 11.431 1.00 85.81 88 ARG A N 1
ATOM 691 C CA . ARG A 1 88 ? 8.670 11.973 10.837 1.00 85.81 88 ARG A CA 1
ATOM 692 C C . ARG A 1 88 ? 8.466 11.118 9.589 1.00 85.81 88 ARG A C 1
ATOM 694 O O . ARG A 1 88 ? 7.704 10.158 9.614 1.00 85.81 88 ARG A O 1
ATOM 701 N N . ARG A 1 89 ? 9.178 11.440 8.510 1.00 80.50 89 ARG A N 1
ATOM 702 C CA . ARG A 1 89 ? 9.192 10.634 7.282 1.00 80.50 89 ARG A CA 1
ATOM 703 C C . ARG A 1 89 ? 10.393 9.694 7.305 1.00 80.50 89 ARG A C 1
ATOM 705 O O . ARG A 1 89 ? 11.493 10.125 7.639 1.00 80.50 89 ARG A O 1
ATOM 712 N N . SER A 1 90 ? 10.187 8.436 6.928 1.00 79.69 90 SER A N 1
ATOM 713 C CA . SER A 1 90 ? 11.271 7.481 6.669 1.00 79.69 90 SER A CA 1
ATOM 714 C C . SER A 1 90 ? 11.288 7.156 5.179 1.00 79.69 90 SER A C 1
ATOM 716 O O . SER A 1 90 ? 10.229 6.949 4.591 1.00 79.69 90 SER A O 1
ATOM 718 N N . ARG A 1 91 ? 12.474 7.133 4.564 1.00 75.38 91 ARG A N 1
ATOM 719 C CA . ARG A 1 91 ? 12.637 6.607 3.203 1.00 75.38 91 ARG A CA 1
ATOM 720 C C . ARG A 1 91 ? 12.708 5.085 3.286 1.00 75.38 91 ARG A C 1
ATOM 722 O O . ARG A 1 91 ? 13.448 4.562 4.115 1.00 75.38 91 ARG A O 1
ATOM 729 N N . VAL A 1 92 ? 11.936 4.413 2.442 1.00 72.81 92 VAL A N 1
ATOM 730 C CA . VAL A 1 92 ? 11.944 2.956 2.274 1.00 72.81 92 VAL A CA 1
ATOM 731 C C . VAL A 1 92 ? 12.175 2.648 0.801 1.00 72.81 92 VAL A C 1
ATOM 733 O O . VAL A 1 92 ? 11.724 3.402 -0.062 1.00 72.81 92 VAL A O 1
ATOM 736 N N . TYR A 1 93 ? 12.890 1.5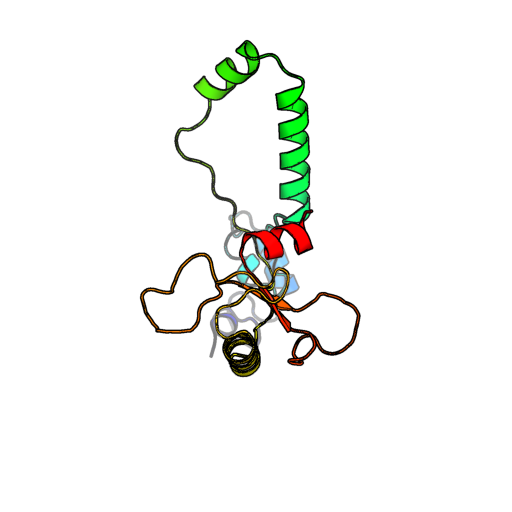63 0.528 1.00 70.31 93 TYR A N 1
ATOM 737 C CA . TYR A 1 93 ? 13.052 1.025 -0.817 1.00 70.31 93 TYR A CA 1
ATOM 738 C C . TYR A 1 93 ? 12.241 -0.260 -0.915 1.00 70.31 93 TYR A C 1
ATOM 740 O O . TYR A 1 93 ? 12.300 -1.103 -0.022 1.00 70.31 93 TYR A O 1
ATOM 748 N N . SER A 1 94 ? 11.484 -0.399 -1.995 1.00 70.62 94 SER A N 1
ATOM 749 C CA . SER A 1 94 ? 10.654 -1.568 -2.263 1.00 70.62 94 SER A CA 1
ATOM 750 C C . SER A 1 94 ? 10.698 -1.880 -3.747 1.00 70.62 94 SER A C 1
ATOM 752 O O . SER A 1 94 ? 10.624 -0.964 -4.568 1.00 70.62 94 SER A O 1
ATOM 754 N N . TYR A 1 95 ? 10.767 -3.162 -4.082 1.00 73.38 95 TYR A N 1
ATOM 755 C CA . TYR A 1 95 ? 10.594 -3.615 -5.453 1.00 73.38 95 TYR A CA 1
ATOM 756 C C . TYR A 1 95 ? 9.105 -3.689 -5.780 1.00 73.38 95 TYR A C 1
ATOM 758 O O . TYR A 1 95 ? 8.303 -4.159 -4.972 1.00 73.38 95 TYR A O 1
ATOM 766 N N . VAL A 1 96 ? 8.744 -3.229 -6.973 1.00 75.25 96 VAL A N 1
ATOM 767 C CA . VAL A 1 96 ? 7.399 -3.367 -7.532 1.00 75.25 96 VAL A CA 1
ATOM 768 C C . VAL A 1 96 ? 7.494 -4.147 -8.833 1.00 75.25 96 VAL A C 1
ATOM 770 O O . VAL A 1 96 ? 8.466 -4.009 -9.572 1.00 75.25 96 VAL A O 1
ATOM 773 N N . TYR A 1 97 ? 6.488 -4.972 -9.105 1.00 76.75 97 TYR A N 1
ATOM 774 C CA . TYR A 1 97 ? 6.375 -5.664 -10.382 1.00 76.75 97 TYR A CA 1
ATOM 775 C C . TYR A 1 97 ? 5.631 -4.778 -11.375 1.00 76.75 97 TYR A C 1
ATOM 777 O O . TYR A 1 97 ? 4.551 -4.265 -11.067 1.00 76.75 97 TYR A O 1
ATOM 785 N N . GLU A 1 98 ? 6.198 -4.624 -12.567 1.00 76.69 98 GLU A N 1
ATOM 786 C CA . GLU A 1 98 ? 5.498 -4.020 -13.692 1.00 76.69 98 GLU A CA 1
ATOM 787 C C . GLU A 1 98 ? 4.345 -4.931 -14.130 1.00 76.69 98 GLU A C 1
ATOM 789 O O . GLU A 1 98 ? 4.485 -6.154 -14.199 1.00 76.69 98 GLU A O 1
ATOM 794 N N . ARG A 1 99 ? 3.173 -4.339 -14.373 1.00 77.00 99 ARG A N 1
ATOM 795 C CA . ARG A 1 99 ? 1.958 -5.069 -14.749 1.00 77.00 99 ARG A CA 1
ATOM 796 C C . ARG A 1 99 ? 1.651 -4.809 -16.217 1.00 77.00 99 ARG A C 1
ATOM 798 O O . ARG A 1 99 ? 1.666 -3.658 -16.641 1.00 77.00 99 ARG A O 1
ATOM 805 N N . SER A 1 100 ? 1.316 -5.861 -16.961 1.00 83.12 100 SER A N 1
ATOM 806 C CA . SER A 1 100 ? 0.892 -5.728 -18.358 1.00 83.12 100 SER A CA 1
ATOM 807 C C . SER A 1 100 ? -0.413 -4.932 -18.457 1.00 83.12 100 SER A C 1
ATOM 809 O O . SER A 1 100 ? -1.417 -5.287 -17.833 1.00 83.12 100 SER A O 1
ATOM 811 N N . ALA A 1 101 ? -0.396 -3.861 -19.252 1.00 83.69 101 ALA A N 1
ATOM 812 C CA . ALA A 1 101 ? -1.569 -3.031 -19.507 1.00 83.69 101 ALA A CA 1
ATOM 813 C C . ALA A 1 101 ? -2.682 -3.807 -20.230 1.00 83.69 101 ALA A C 1
ATOM 815 O O . ALA A 1 101 ? -3.860 -3.595 -19.937 1.00 83.69 101 ALA A O 1
ATOM 816 N N . ASP A 1 102 ? -2.319 -4.742 -21.109 1.00 86.44 102 ASP A N 1
ATOM 817 C CA . ASP A 1 102 ? -3.274 -5.555 -21.866 1.00 86.44 102 ASP A CA 1
ATOM 818 C C . ASP A 1 102 ? -4.024 -6.515 -20.946 1.00 86.44 102 ASP A C 1
ATOM 820 O O . ASP A 1 102 ? -5.247 -6.585 -20.979 1.00 86.44 102 ASP A O 1
ATOM 824 N N . VAL A 1 103 ? -3.307 -7.171 -20.030 1.00 83.12 103 VAL A N 1
ATOM 825 C CA . VAL A 1 103 ? -3.902 -8.074 -19.032 1.00 83.12 103 VAL A CA 1
ATOM 826 C C . VAL A 1 103 ? -4.864 -7.320 -18.114 1.00 83.12 103 VAL A C 1
ATOM 828 O O . VAL A 1 103 ? -5.954 -7.798 -17.806 1.00 83.12 103 VAL A O 1
ATOM 831 N N . ILE A 1 104 ? -4.474 -6.113 -17.696 1.00 81.25 104 ILE A N 1
ATOM 832 C CA . ILE A 1 104 ? -5.325 -5.225 -16.899 1.00 81.25 104 ILE A CA 1
ATOM 833 C C . ILE A 1 104 ? -6.600 -4.876 -17.674 1.00 81.25 104 ILE A C 1
ATOM 835 O O . ILE A 1 104 ? -7.700 -4.950 -17.127 1.00 81.25 104 ILE A O 1
ATOM 839 N N . THR A 1 105 ? -6.451 -4.481 -18.936 1.00 83.06 105 THR A N 1
ATOM 840 C CA . THR A 1 105 ? -7.563 -4.033 -19.778 1.00 83.06 105 THR A CA 1
ATOM 841 C C . THR A 1 105 ? -8.530 -5.175 -20.070 1.00 83.06 105 THR A C 1
ATOM 843 O O . THR A 1 105 ? -9.733 -5.009 -19.880 1.00 83.06 105 THR A O 1
ATOM 846 N N . GLU A 1 106 ? -8.015 -6.348 -20.431 1.00 86.44 106 GLU A N 1
ATOM 847 C CA . GLU A 1 106 ? -8.817 -7.537 -20.715 1.00 86.44 106 GLU A CA 1
ATOM 848 C C . GLU A 1 106 ? -9.627 -7.978 -19.486 1.00 86.44 106 GLU A C 1
ATOM 850 O O . GLU A 1 106 ? -10.824 -8.244 -19.588 1.00 86.44 106 GLU A O 1
ATOM 855 N N . ALA A 1 107 ? -9.024 -7.955 -18.290 1.00 83.44 107 ALA A N 1
ATOM 856 C CA . ALA A 1 107 ? -9.728 -8.284 -17.050 1.00 83.44 107 ALA A CA 1
ATOM 857 C C . ALA A 1 107 ? -10.878 -7.303 -16.756 1.00 83.44 107 ALA A C 1
ATOM 859 O O . ALA A 1 107 ? -11.964 -7.712 -16.346 1.00 83.44 107 ALA A O 1
ATOM 860 N N . LEU A 1 108 ? -10.674 -6.005 -16.997 1.00 81.38 108 LEU A N 1
ATOM 861 C CA . LEU A 1 108 ? -11.714 -4.995 -16.782 1.00 81.38 108 LEU A CA 1
ATOM 862 C C . LEU A 1 108 ? -12.854 -5.102 -17.802 1.00 81.38 108 LEU A C 1
ATOM 864 O O . LEU A 1 108 ? -14.021 -4.960 -17.427 1.00 81.38 108 LEU A O 1
ATOM 868 N N . LEU A 1 109 ? -12.531 -5.365 -19.072 1.00 85.44 109 LEU A N 1
ATOM 869 C CA . LEU A 1 109 ? -13.527 -5.578 -20.124 1.00 85.44 109 LEU A CA 1
ATOM 870 C C . LEU A 1 109 ? -14.351 -6.842 -19.862 1.00 85.44 109 LEU A C 1
ATOM 872 O O . LEU A 1 109 ? -15.577 -6.802 -19.984 1.00 85.44 109 LEU A O 1
ATOM 876 N N . ARG A 1 110 ? -13.701 -7.931 -19.432 1.00 86.81 110 ARG A N 1
ATOM 877 C CA . ARG A 1 110 ? -14.360 -9.177 -19.019 1.00 86.81 110 ARG A CA 1
ATOM 878 C C . ARG A 1 110 ? -15.338 -8.951 -17.866 1.00 86.81 110 ARG A C 1
ATOM 880 O O . ARG A 1 110 ? -16.472 -9.425 -17.931 1.00 86.81 110 ARG A O 1
ATOM 887 N N . ALA A 1 111 ? -14.936 -8.175 -16.863 1.00 84.38 111 ALA A N 1
ATOM 888 C CA . ALA A 1 111 ? -15.733 -7.920 -15.666 1.00 84.38 111 ALA A CA 1
ATOM 889 C C . ALA A 1 111 ? -16.962 -7.023 -15.900 1.00 84.38 111 ALA A C 1
ATOM 891 O O . ALA A 1 111 ? -17.910 -7.054 -15.114 1.00 84.38 111 ALA A O 1
ATOM 892 N N . LYS A 1 112 ? -16.974 -6.206 -16.966 1.00 85.38 112 LYS A N 1
ATOM 893 C CA . LYS A 1 112 ? -18.113 -5.345 -17.363 1.00 85.38 112 LYS A CA 1
ATOM 894 C C . LYS A 1 112 ? -18.699 -4.512 -16.216 1.00 85.38 112 LYS A C 1
ATOM 896 O O . LYS A 1 112 ? -19.908 -4.301 -16.132 1.00 85.38 112 LYS A O 1
ATOM 901 N N . GLY A 1 113 ? -17.848 -4.061 -15.300 1.00 78.94 113 GLY A N 1
ATOM 902 C CA . GLY A 1 113 ? -18.283 -3.270 -14.154 1.00 78.94 113 GLY A CA 1
ATOM 903 C C . GLY A 1 113 ? -18.830 -4.008 -12.957 1.00 78.94 113 GLY A C 1
ATOM 904 O O . GLY A 1 113 ? -19.321 -3.354 -12.038 1.00 78.94 113 GLY A O 1
ATOM 905 N N . LYS A 1 114 ? -18.704 -5.331 -12.928 1.00 84.94 114 LYS A N 1
ATOM 906 C CA . LYS A 1 114 ? -19.100 -6.163 -11.798 1.00 84.94 114 LYS A CA 1
ATOM 907 C C . LYS A 1 114 ? -17.886 -6.808 -11.154 1.00 84.94 114 LYS A C 1
ATOM 909 O O . LYS A 1 114 ? -16.996 -7.300 -11.834 1.00 84.94 114 LYS A O 1
ATOM 914 N N . CYS A 1 115 ? -17.860 -6.801 -9.829 1.00 86.88 115 CYS A N 1
ATOM 915 C CA . CYS A 1 115 ? -16.856 -7.506 -9.049 1.00 86.88 115 CYS A CA 1
ATOM 916 C C . CYS A 1 115 ? -16.915 -9.004 -9.359 1.00 86.88 115 CYS A C 1
ATOM 918 O O . CYS A 1 115 ? -17.966 -9.618 -9.197 1.00 86.88 115 CYS A O 1
ATOM 920 N N . GLU A 1 116 ? -15.790 -9.608 -9.723 1.00 86.50 116 GLU A N 1
ATOM 921 C CA . GLU A 1 116 ? -15.729 -11.040 -10.044 1.00 86.50 116 GLU A CA 1
ATOM 922 C C . GLU A 1 116 ? -15.729 -11.941 -8.798 1.00 86.50 116 GLU A C 1
ATOM 924 O O . GLU A 1 116 ? -15.880 -13.151 -8.913 1.00 86.50 116 GLU A O 1
ATOM 929 N N . GLY A 1 117 ? -15.607 -11.357 -7.600 1.00 86.06 117 GLY A N 1
ATOM 930 C CA . GLY A 1 117 ? -15.697 -12.073 -6.324 1.00 86.06 117 GLY A CA 1
ATOM 931 C C . GLY A 1 117 ? -17.119 -12.140 -5.763 1.00 86.06 117 GLY A C 1
ATOM 932 O O . GLY A 1 117 ? -17.555 -13.196 -5.321 1.00 86.06 117 GLY A O 1
ATOM 933 N N . CYS A 1 118 ? -17.861 -11.026 -5.787 1.00 89.44 118 CYS A N 1
ATOM 934 C CA . CYS A 1 118 ? -19.206 -10.945 -5.191 1.00 89.44 118 CYS A CA 1
ATOM 935 C C . CYS A 1 118 ? -20.339 -10.687 -6.195 1.00 89.44 118 CYS A C 1
ATOM 937 O O . CYS A 1 118 ? -21.500 -10.657 -5.803 1.00 89.44 118 CYS A O 1
ATOM 939 N N . GLY A 1 119 ? -20.031 -10.440 -7.470 1.00 88.75 119 GLY A N 1
ATOM 940 C CA . GLY A 1 119 ? -21.013 -10.167 -8.527 1.00 88.75 119 GLY A CA 1
ATOM 941 C C . GLY A 1 119 ? -21.648 -8.770 -8.501 1.00 88.75 119 GLY A C 1
ATOM 942 O O . GLY A 1 119 ? -22.317 -8.388 -9.463 1.00 88.75 119 GLY A O 1
ATOM 943 N N . ASN A 1 120 ? -21.435 -7.986 -7.440 1.00 87.56 120 ASN A N 1
ATOM 944 C CA . ASN A 1 120 ? -22.006 -6.645 -7.305 1.00 87.56 120 ASN A CA 1
ATOM 945 C C . ASN A 1 120 ? -21.357 -5.641 -8.266 1.00 87.56 120 ASN A C 1
ATOM 947 O O . ASN A 1 120 ? -20.175 -5.749 -8.598 1.00 87.56 120 ASN A O 1
ATOM 951 N N . ASN A 1 121 ? -22.122 -4.621 -8.664 1.00 84.31 121 ASN A N 1
ATOM 952 C CA . ASN A 1 121 ? -21.603 -3.508 -9.460 1.00 84.31 121 ASN A CA 1
ATOM 953 C C . ASN A 1 121 ? -20.468 -2.782 -8.720 1.00 84.31 121 ASN A C 1
ATOM 955 O O . ASN A 1 121 ? -20.443 -2.723 -7.487 1.00 84.31 121 ASN A O 1
ATOM 959 N N . ALA A 1 122 ? -19.535 -2.204 -9.478 1.00 75.44 122 ALA A N 1
ATOM 960 C CA . ALA A 1 122 ? -18.461 -1.399 -8.919 1.00 75.44 122 ALA A CA 1
ATOM 961 C C . ALA A 1 122 ? -19.038 -0.261 -8.053 1.00 75.44 122 ALA A C 1
ATOM 963 O O . ALA A 1 122 ? -19.977 0.414 -8.476 1.00 75.44 122 ALA A O 1
ATOM 964 N N . PRO A 1 123 ? -18.471 -0.008 -6.860 1.00 78.12 123 PRO A N 1
ATOM 965 C CA . PRO A 1 123 ? -19.042 0.953 -5.916 1.00 78.12 123 PRO A CA 1
ATOM 966 C C . PRO A 1 123 ? -18.931 2.413 -6.377 1.00 78.12 123 PRO A C 1
ATOM 968 O O . PRO A 1 123 ? -19.576 3.285 -5.804 1.00 78.12 123 PRO A O 1
ATOM 971 N N . PHE A 1 124 ? -18.094 2.697 -7.377 1.00 75.19 124 PHE A N 1
ATOM 972 C CA . PHE A 1 124 ? -17.935 4.023 -7.961 1.00 75.19 124 PHE A CA 1
ATOM 973 C C . PHE A 1 124 ? -17.327 3.941 -9.370 1.00 75.19 124 PHE A C 1
ATOM 975 O O . PHE A 1 124 ? -16.635 2.979 -9.717 1.00 75.19 124 PHE A O 1
ATOM 982 N N . GLU A 1 125 ? -17.561 4.982 -10.170 1.00 68.38 125 GLU A N 1
ATOM 983 C CA . GLU A 1 125 ? -17.037 5.126 -11.532 1.00 68.38 125 GLU A CA 1
ATOM 984 C C . GLU A 1 125 ? -15.774 6.002 -11.561 1.00 68.38 125 GLU A C 1
ATOM 986 O O . GLU A 1 125 ? -15.618 6.941 -10.774 1.00 68.38 125 GLU A O 1
ATOM 991 N N . ARG A 1 126 ? -14.850 5.724 -12.492 1.00 67.94 126 ARG A N 1
ATOM 992 C CA . ARG A 1 126 ? -13.685 6.590 -12.719 1.00 67.94 126 ARG A CA 1
ATOM 993 C C . ARG A 1 126 ? -14.121 7.878 -13.415 1.00 67.94 126 ARG A C 1
ATOM 995 O O . ARG A 1 126 ? -14.785 7.834 -14.443 1.00 67.94 126 ARG A O 1
ATOM 1002 N N . LYS A 1 127 ? -13.652 9.027 -12.912 1.00 67.69 127 LYS A N 1
ATOM 1003 C CA . LYS A 1 127 ? -13.936 10.352 -13.500 1.00 67.69 127 LYS A CA 1
ATOM 1004 C C . LYS A 1 127 ? -13.484 10.490 -14.958 1.00 67.69 127 LYS A C 1
ATOM 1006 O O . LYS A 1 127 ? -14.076 11.260 -15.700 1.00 67.69 127 LYS A O 1
ATOM 1011 N N . THR A 1 128 ? -12.416 9.797 -15.342 1.00 64.81 128 THR A N 1
ATOM 1012 C CA . THR A 1 128 ? -11.723 10.007 -16.618 1.00 64.81 128 THR A CA 1
ATOM 1013 C C . THR A 1 128 ? -12.148 9.072 -17.744 1.00 64.81 128 THR A C 1
ATOM 1015 O O . THR A 1 128 ? -11.845 9.399 -18.879 1.00 64.81 128 THR A O 1
ATOM 1018 N N . ASN A 1 129 ? -12.834 7.950 -17.483 1.00 52.59 129 ASN A N 1
ATOM 1019 C CA . ASN A 1 129 ? -13.261 7.018 -18.537 1.00 52.59 129 ASN A CA 1
ATOM 1020 C C . ASN A 1 129 ? -14.493 6.192 -18.122 1.00 52.59 129 ASN A C 1
ATOM 1022 O O . ASN A 1 129 ? -14.455 5.458 -17.132 1.00 52.59 129 ASN A O 1
ATOM 1026 N N . LYS A 1 130 ? -15.551 6.257 -18.940 1.00 46.41 130 LYS A N 1
ATOM 1027 C CA . LYS A 1 130 ? -16.675 5.303 -18.970 1.00 46.41 130 LYS A CA 1
ATOM 1028 C C . LYS A 1 130 ? -16.328 4.130 -19.914 1.00 46.41 130 LYS A C 1
ATOM 1030 O O . LYS A 1 130 ? -15.838 4.428 -21.000 1.00 46.41 130 LYS A O 1
ATOM 1035 N N . PRO A 1 131 ? -16.635 2.849 -19.617 1.00 50.12 131 PRO A N 1
ATOM 1036 C CA . PRO A 1 131 ? -16.862 2.196 -18.333 1.00 50.12 131 PRO A CA 1
ATOM 1037 C C . PRO A 1 131 ? -15.682 1.250 -18.022 1.00 50.12 131 PRO A C 1
ATOM 1039 O O . PRO A 1 131 ? -15.650 0.105 -18.460 1.00 50.12 131 PRO A O 1
ATOM 1042 N N . LEU A 1 132 ? -14.694 1.712 -17.252 1.00 47.78 132 LEU A N 1
ATOM 1043 C CA . LEU A 1 132 ? -13.710 0.824 -16.607 1.00 47.78 132 LEU A CA 1
ATOM 1044 C C . LEU A 1 132 ? -13.938 0.895 -15.099 1.00 47.78 132 LEU A C 1
ATOM 1046 O O . LEU A 1 132 ? -13.168 1.432 -14.304 1.00 47.78 132 LEU A O 1
ATOM 1050 N N . THR A 1 133 ? -15.123 0.430 -14.751 1.00 50.72 133 THR A N 1
ATOM 1051 C CA . THR A 1 133 ? -15.658 0.221 -13.416 1.00 50.72 133 THR A CA 1
ATOM 1052 C C . THR A 1 133 ? -14.962 -0.988 -12.813 1.00 50.72 133 THR A C 1
ATOM 1054 O O . THR A 1 133 ? -15.376 -2.099 -13.080 1.00 50.72 133 THR A O 1
ATOM 1057 N N . LEU A 1 134 ? -13.859 -0.779 -12.097 1.00 52.69 134 LEU A N 1
ATOM 1058 C CA . LEU A 1 134 ? -13.313 -1.603 -11.004 1.00 52.69 134 LEU A CA 1
ATOM 1059 C C . LEU A 1 134 ? -11.917 -1.063 -10.716 1.00 52.69 134 LEU A C 1
ATOM 1061 O O . LEU A 1 134 ? -11.069 -0.947 -11.5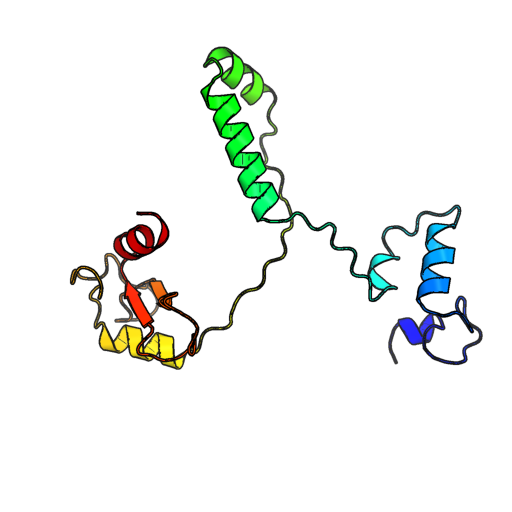99 1.00 52.69 134 LEU A O 1
ATOM 1065 N N . ASN A 1 135 ? -11.691 -0.652 -9.473 1.00 50.66 135 ASN A N 1
ATOM 1066 C CA . ASN A 1 135 ? -10.456 0.036 -9.128 1.00 50.66 135 ASN A CA 1
ATOM 1067 C C . ASN A 1 135 ? -9.305 -0.894 -8.753 1.00 50.66 135 ASN A C 1
ATOM 1069 O O . ASN A 1 135 ? -8.200 -0.392 -8.560 1.00 50.66 135 ASN A O 1
ATOM 1073 N N . TYR A 1 136 ? -9.514 -2.210 -8.699 1.00 54.84 136 TYR A N 1
ATOM 1074 C CA . TYR A 1 136 ? -8.477 -3.126 -8.249 1.00 54.84 136 TYR A CA 1
ATOM 1075 C C . TYR A 1 136 ? -8.522 -4.425 -9.045 1.00 54.84 136 TYR A C 1
ATOM 1077 O O . TYR A 1 136 ? -9.528 -5.126 -9.087 1.00 54.84 136 TYR A O 1
ATOM 1085 N N . ILE A 1 137 ? -7.405 -4.714 -9.699 1.00 57.97 137 ILE A N 1
ATOM 1086 C CA . ILE A 1 137 ? -7.139 -5.979 -10.361 1.00 57.97 137 ILE A CA 1
ATOM 1087 C C . ILE A 1 137 ? -6.198 -6.757 -9.449 1.00 57.97 137 ILE A C 1
ATOM 1089 O O . ILE A 1 137 ? -5.113 -6.260 -9.129 1.00 57.97 137 ILE A O 1
ATOM 1093 N N . ILE A 1 138 ? -6.610 -7.947 -9.022 1.00 55.97 138 ILE A N 1
ATOM 1094 C CA . ILE A 1 138 ? -5.767 -8.861 -8.252 1.00 55.97 138 ILE A CA 1
ATOM 1095 C C . ILE A 1 138 ? -5.106 -9.824 -9.214 1.00 55.97 138 ILE A C 1
ATOM 1097 O O . ILE A 1 138 ? -5.789 -10.529 -9.945 1.00 55.97 138 ILE A O 1
ATOM 1101 N N . LEU A 1 139 ? -3.776 -9.869 -9.170 1.00 56.44 139 LEU A N 1
ATOM 1102 C CA . LEU A 1 139 ? -3.019 -11.027 -9.624 1.00 56.44 139 LEU A CA 1
ATOM 1103 C C . LEU A 1 139 ? -3.129 -12.059 -8.497 1.00 56.44 139 LEU A C 1
ATOM 1105 O O . LEU A 1 139 ? -2.563 -11.850 -7.420 1.00 56.44 139 LEU A O 1
ATOM 1109 N N . CYS A 1 140 ? -3.909 -13.119 -8.692 1.00 50.75 140 CYS A N 1
ATOM 1110 C CA . CYS A 1 140 ? -4.026 -14.188 -7.714 1.00 50.75 140 CYS A CA 1
ATOM 1111 C C . CYS A 1 140 ? -2.629 -14.745 -7.437 1.00 50.75 140 CYS A C 1
ATOM 1113 O O . CYS A 1 140 ? -1.961 -15.295 -8.309 1.00 50.75 140 CYS A O 1
ATOM 1115 N N . ARG A 1 141 ? -2.183 -14.614 -6.186 1.00 45.38 141 ARG A N 1
ATOM 1116 C CA . ARG A 1 141 ? -0.902 -15.131 -5.689 1.00 45.38 141 ARG A CA 1
ATOM 1117 C C . ARG A 1 141 ? -0.961 -16.652 -5.481 1.00 45.38 141 ARG A C 1
ATOM 1119 O O . ARG A 1 141 ? -0.372 -17.171 -4.538 1.00 45.38 141 ARG A O 1
ATOM 1126 N N . PHE A 1 142 ? -1.695 -17.372 -6.327 1.00 41.47 142 PHE A N 1
ATOM 1127 C CA . PHE A 1 142 ? -1.770 -18.825 -6.288 1.00 41.47 142 PHE A CA 1
ATOM 1128 C C . PHE A 1 142 ? -0.680 -19.400 -7.194 1.00 41.47 142 PHE A C 1
ATOM 1130 O O . PHE A 1 142 ? -0.872 -19.619 -8.377 1.00 41.47 142 PHE A O 1
ATOM 1137 N N . GLN A 1 143 ? 0.476 -19.628 -6.569 1.00 39.94 143 GLN A N 1
ATOM 1138 C CA . GLN A 1 143 ? 1.534 -20.562 -6.969 1.00 39.94 143 GLN A CA 1
ATOM 1139 C C . GLN A 1 143 ? 2.246 -20.355 -8.322 1.00 39.94 143 GLN A C 1
ATOM 1141 O O . GLN A 1 143 ? 1.679 -20.535 -9.384 1.00 39.94 143 GLN A O 1
ATOM 1146 N N . ARG A 1 144 ? 3.568 -20.125 -8.231 1.00 43.06 144 ARG A N 1
ATOM 1147 C CA . ARG A 1 144 ? 4.686 -20.628 -9.075 1.00 43.06 144 ARG A CA 1
ATOM 1148 C C . ARG A 1 144 ? 4.616 -20.643 -10.619 1.00 43.06 144 ARG A C 1
ATOM 1150 O O . ARG A 1 144 ? 5.645 -20.961 -11.207 1.00 43.06 144 ARG A O 1
ATOM 1157 N N . VAL A 1 145 ? 3.538 -20.253 -11.297 1.00 41.62 145 VAL A N 1
ATOM 1158 C CA . VAL A 1 145 ? 3.451 -20.286 -12.766 1.00 41.62 145 VAL A CA 1
ATOM 1159 C C . VAL A 1 145 ? 2.830 -18.985 -13.289 1.00 41.62 145 VAL A C 1
ATOM 1161 O O . VAL A 1 145 ? 1.673 -18.683 -13.031 1.00 41.62 145 VAL A O 1
ATOM 1164 N N . ALA A 1 146 ? 3.664 -18.202 -13.984 1.00 53.00 146 ALA A N 1
ATOM 1165 C CA . ALA A 1 146 ? 3.374 -16.980 -14.744 1.00 53.00 146 ALA A CA 1
ATOM 1166 C C . ALA A 1 146 ? 2.382 -15.972 -14.111 1.00 53.00 146 ALA A C 1
ATOM 1168 O O . ALA A 1 146 ? 1.177 -15.984 -14.359 1.00 53.00 146 ALA A O 1
ATOM 1169 N N . LEU A 1 147 ? 2.940 -14.995 -13.385 1.00 56.50 147 LEU A N 1
ATOM 1170 C CA . LEU A 1 147 ? 2.245 -13.859 -12.750 1.00 56.50 147 LEU A CA 1
ATOM 1171 C C . LEU A 1 147 ? 1.466 -12.943 -13.718 1.00 56.50 147 LEU A C 1
ATOM 1173 O O . LEU A 1 147 ? 0.800 -12.015 -13.268 1.00 56.50 147 LEU A O 1
ATOM 1177 N N . THR A 1 148 ? 1.580 -13.155 -15.029 1.00 57.69 148 THR A N 1
ATOM 1178 C CA . THR A 1 148 ? 1.092 -12.240 -16.068 1.00 57.69 148 THR A CA 1
ATOM 1179 C C . THR A 1 148 ? 0.070 -12.866 -17.017 1.00 57.69 148 THR A C 1
ATOM 1181 O O . THR A 1 148 ? -0.290 -12.222 -17.996 1.00 57.69 148 THR A O 1
ATOM 1184 N N . HIS A 1 149 ? -0.411 -14.089 -16.769 1.00 70.50 149 HIS A N 1
ATOM 1185 C CA . HIS A 1 149 ? -1.488 -14.663 -17.584 1.00 70.50 149 HIS A CA 1
ATOM 1186 C C . HIS A 1 149 ? -2.852 -14.123 -17.148 1.00 70.50 149 HIS A C 1
ATOM 1188 O O . HIS A 1 149 ? -3.090 -13.972 -15.952 1.00 70.50 149 HIS A O 1
ATOM 1194 N N . ILE A 1 150 ? -3.755 -13.871 -18.099 1.00 75.06 150 ILE A N 1
ATOM 1195 C CA . ILE A 1 150 ? -5.087 -13.300 -17.836 1.00 75.06 150 ILE A CA 1
ATOM 1196 C C . ILE A 1 150 ? -5.939 -14.153 -16.884 1.00 75.06 150 ILE A C 1
ATOM 1198 O O . ILE A 1 150 ? -6.717 -13.610 -16.102 1.00 75.06 150 ILE A O 1
ATOM 1202 N N . ASP A 1 151 ? -5.741 -15.470 -16.891 1.00 78.00 151 ASP A N 1
ATOM 1203 C CA . ASP A 1 151 ? -6.472 -16.409 -16.028 1.00 78.00 151 ASP A CA 1
ATOM 1204 C C . ASP A 1 151 ? -6.114 -16.257 -14.545 1.00 78.00 151 ASP A C 1
ATOM 1206 O O . ASP A 1 151 ? -6.900 -16.605 -13.669 1.00 78.00 151 ASP A O 1
ATOM 1210 N N . ASN A 1 152 ? -4.945 -15.682 -14.252 1.00 76.62 152 ASN A N 1
ATOM 1211 C CA . ASN A 1 152 ? -4.489 -15.427 -12.889 1.00 76.62 152 ASN A CA 1
ATOM 1212 C C . ASN A 1 152 ? -4.966 -14.068 -12.368 1.00 76.62 152 ASN A C 1
ATOM 1214 O O . ASN A 1 152 ? -4.418 -13.557 -11.390 1.00 76.62 152 ASN A O 1
ATOM 1218 N N . VAL A 1 153 ? -5.941 -13.447 -13.035 1.00 80.19 153 VAL A N 1
ATOM 1219 C CA . VAL A 1 153 ? -6.322 -12.060 -12.802 1.00 80.19 153 VAL A CA 1
ATOM 1220 C C . VAL A 1 153 ? -7.816 -11.927 -12.565 1.00 80.19 153 VAL A C 1
ATOM 1222 O O . VAL A 1 153 ? -8.621 -12.388 -13.368 1.00 80.19 153 VAL A O 1
ATOM 1225 N N . LEU A 1 154 ? -8.192 -11.247 -11.482 1.00 83.00 154 LEU A N 1
ATOM 1226 C CA . LEU A 1 154 ? -9.585 -10.943 -11.154 1.00 83.00 154 LEU A CA 1
ATOM 1227 C C . LEU A 1 154 ? -9.799 -9.443 -10.980 1.00 83.00 154 LEU A C 1
ATOM 1229 O O . LEU A 1 154 ? -9.001 -8.766 -10.326 1.00 83.00 154 LEU A O 1
ATOM 1233 N N . ALA A 1 155 ? -10.906 -8.926 -11.508 1.00 85.62 155 ALA A N 1
ATOM 1234 C CA . ALA A 1 155 ? -11.343 -7.559 -11.246 1.00 85.62 155 ALA A CA 1
ATOM 1235 C C . ALA A 1 155 ? -12.247 -7.526 -10.003 1.00 85.62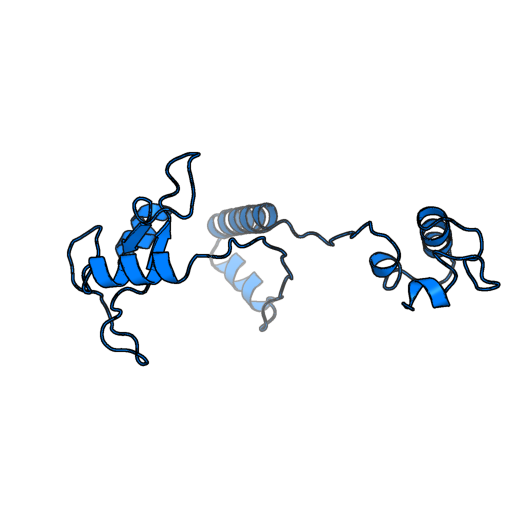 155 ALA A C 1
ATOM 1237 O O . ALA A 1 155 ? -13.370 -8.035 -10.005 1.00 85.62 155 ALA A O 1
ATOM 1238 N N . LEU A 1 156 ? -11.768 -6.915 -8.918 1.00 84.62 156 LEU A N 1
ATOM 1239 C CA . LEU A 1 156 ? -12.417 -6.971 -7.609 1.00 84.62 156 LEU A CA 1
ATOM 1240 C C . LEU A 1 156 ? -12.781 -5.590 -7.059 1.00 84.62 156 LEU A C 1
ATOM 1242 O O . LEU A 1 156 ? -12.125 -4.574 -7.307 1.00 84.62 156 LEU A O 1
ATOM 1246 N N . SER A 1 157 ? -13.877 -5.559 -6.298 1.00 84.44 157 SER A N 1
ATOM 1247 C CA . SER A 1 157 ? -14.260 -4.388 -5.510 1.00 84.44 157 SER A CA 1
ATOM 1248 C C . SER A 1 157 ? -13.239 -4.147 -4.385 1.00 84.44 157 SER A C 1
ATOM 1250 O O . SER A 1 157 ? -12.555 -5.089 -3.983 1.00 84.44 157 SER A O 1
ATOM 1252 N N . PRO A 1 158 ? -13.139 -2.924 -3.826 1.00 82.50 158 PRO A N 1
ATOM 1253 C CA . PRO A 1 158 ? -12.219 -2.643 -2.721 1.00 82.50 158 PRO A CA 1
ATOM 1254 C C . PRO A 1 158 ? -12.446 -3.561 -1.509 1.00 82.50 158 PRO A C 1
ATOM 1256 O O . PRO A 1 158 ? -11.488 -3.961 -0.855 1.00 82.50 158 PRO A O 1
ATOM 1259 N N . ASN A 1 159 ? -13.706 -3.921 -1.244 1.00 85.31 159 ASN A N 1
ATOM 1260 C CA . ASN A 1 159 ? -14.080 -4.779 -0.121 1.00 85.31 159 ASN A CA 1
ATOM 1261 C C . ASN A 1 159 ? -13.608 -6.216 -0.357 1.00 85.31 159 ASN A C 1
ATOM 1263 O O . ASN A 1 159 ? -12.826 -6.726 0.434 1.00 85.31 159 ASN A O 1
ATOM 1267 N N . CYS A 1 160 ? -13.973 -6.815 -1.497 1.00 85.50 160 CYS A N 1
ATOM 1268 C CA . CYS A 1 160 ? -13.541 -8.176 -1.835 1.00 85.50 160 CYS A CA 1
ATOM 1269 C C . CYS A 1 160 ? -12.021 -8.277 -1.999 1.00 85.50 160 CYS A C 1
ATOM 1271 O O . CYS A 1 160 ? -11.427 -9.304 -1.695 1.00 85.50 160 CYS A O 1
ATOM 1273 N N . HIS A 1 161 ? -11.375 -7.206 -2.469 1.00 83.19 161 HIS A N 1
ATOM 1274 C CA . HIS A 1 161 ? -9.922 -7.152 -2.541 1.00 83.19 161 HIS A CA 1
ATOM 1275 C C . HIS A 1 161 ? -9.289 -7.222 -1.157 1.00 83.19 161 HIS A C 1
ATOM 1277 O O . HIS A 1 161 ? -8.345 -7.979 -0.950 1.00 83.19 161 HIS A O 1
ATOM 1283 N N . ARG A 1 162 ? -9.804 -6.439 -0.207 1.00 83.31 162 ARG A N 1
ATOM 1284 C CA . ARG A 1 162 ? -9.334 -6.476 1.175 1.00 83.31 162 ARG A CA 1
ATOM 1285 C C . ARG A 1 162 ? -9.585 -7.837 1.821 1.00 83.31 162 ARG A C 1
ATOM 1287 O O . ARG A 1 162 ? -8.646 -8.375 2.387 1.00 83.31 162 ARG A O 1
ATOM 1294 N N . GLU A 1 163 ? -10.780 -8.405 1.673 1.00 85.25 163 GLU A N 1
ATOM 1295 C CA . GLU A 1 163 ? -11.116 -9.743 2.191 1.00 85.25 163 GLU A CA 1
ATOM 1296 C C . GLU A 1 163 ? -10.136 -10.812 1.679 1.00 85.25 163 GLU A C 1
ATOM 1298 O O . GLU A 1 163 ? -9.700 -11.676 2.432 1.00 85.25 163 GLU A O 1
ATOM 1303 N N . MET A 1 164 ? -9.715 -10.726 0.410 1.00 79.44 164 MET A N 1
ATOM 1304 C CA . MET A 1 164 ? -8.749 -11.669 -0.167 1.00 79.44 164 MET A CA 1
ATOM 1305 C C . MET A 1 164 ? -7.322 -11.508 0.386 1.00 79.44 164 MET A C 1
ATOM 1307 O O . MET A 1 164 ? -6.541 -12.459 0.346 1.00 79.44 164 MET A O 1
ATOM 1311 N N . HIS A 1 165 ? -6.962 -10.316 0.867 1.00 74.25 165 HIS A N 1
ATOM 1312 C CA . HIS A 1 165 ? -5.644 -10.039 1.441 1.00 74.25 165 HIS A CA 1
ATOM 1313 C C . HIS A 1 165 ? -5.587 -10.283 2.950 1.00 74.25 165 HIS A C 1
ATOM 1315 O O . HIS A 1 165 ? -4.636 -10.905 3.421 1.00 74.25 165 HIS A O 1
ATOM 1321 N N . ASP A 1 166 ? -6.585 -9.785 3.676 1.00 70.50 166 ASP A N 1
ATOM 1322 C CA . ASP A 1 166 ? -6.529 -9.599 5.126 1.00 70.50 166 ASP A CA 1
ATOM 1323 C C . ASP A 1 166 ? -7.682 -10.283 5.885 1.00 70.50 166 ASP A C 1
ATOM 1325 O O . ASP A 1 166 ? -7.606 -10.345 7.111 1.00 70.50 166 ASP A O 1
ATOM 1329 N N . GLY A 1 167 ? -8.712 -10.798 5.195 1.00 57.16 167 GLY A N 1
ATOM 1330 C CA . GLY A 1 167 ? -9.932 -11.340 5.818 1.00 57.16 167 GLY A CA 1
ATOM 1331 C C . GLY A 1 167 ? -10.786 -10.264 6.473 1.00 57.16 167 GLY A C 1
ATOM 1332 O O . GLY A 1 167 ? -10.768 -10.174 7.720 1.00 57.16 167 GLY A O 1
#

Foldseek 3Di:
DDPCVVQQAPDQDPHDQNPHHLVRVLVCQVPDPDDPVVPSCVSDPPNPPPAPDPVVVVVVVVVVVVVVVPDDPVVVVVVVVVDDPDDDDDDHDDDDDDADPVLLVVQQVVCVQAFPQPRHGQPDQDPPDPDSRADDKDQQPPDDDDSHDSVSITRHHPVVVCVSPPD